Protein AF-A0A838TQV2-F1 (afdb_monomer_lite)

Foldseek 3Di:
DQVCVVCVVLCVLLVVQQWDWDADPSDIDTGGDRPDVVSVVVSVD

Sequence (45 aa):
MSLQEKYKQLIDAATGSGMNVREQDNVLYINGEATNGATKDNLWN

Radius of gyration: 10.35 Å; chains: 1; bounding box: 24×16×29 Å

Structure (mmCIF, N/CA/C/O backbone):
data_AF-A0A838TQV2-F1
#
_entry.id   AF-A0A838TQV2-F1
#
loop_
_atom_site.group_PDB
_atom_site.id
_atom_site.type_symbol
_atom_site.label_atom_id
_atom_site.label_alt_id
_atom_site.label_comp_id
_atom_site.label_asym_id
_atom_site.label_entity_id
_atom_site.label_seq_id
_atom_site.pdbx_PDB_ins_code
_atom_site.Cartn_x
_atom_site.Cartn_y
_atom_site.Cartn_z
_atom_site.occupancy
_atom_site.B_iso_or_equiv
_atom_site.auth_seq_id
_atom_site.auth_comp_id
_atom_site.auth_asym_id
_atom_site.auth_atom_id
_atom_site.pdbx_PDB_model_num
ATOM 1 N N . MET A 1 1 ? -7.711 2.558 16.705 1.00 61.88 1 MET A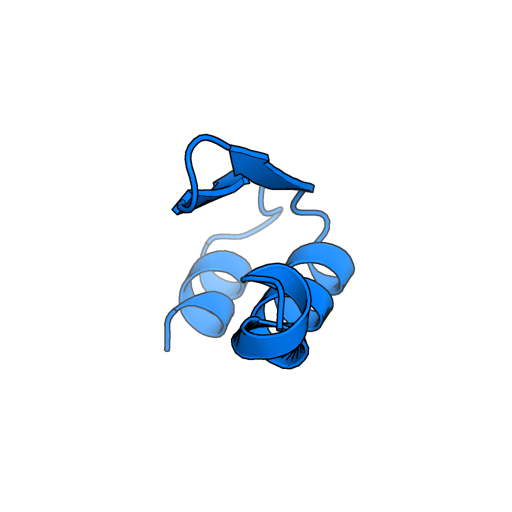 N 1
ATOM 2 C CA . MET A 1 1 ? -6.696 2.243 15.685 1.00 61.88 1 MET A CA 1
ATOM 3 C C . MET A 1 1 ? -7.426 2.088 14.373 1.00 61.88 1 MET A C 1
ATOM 5 O O . MET A 1 1 ? -8.240 1.175 14.262 1.00 61.88 1 MET A O 1
ATOM 9 N N . SER A 1 2 ? -7.227 3.025 13.450 1.00 77.62 2 SER A N 1
ATOM 10 C CA . SER A 1 2 ? -7.758 2.895 12.086 1.00 77.62 2 SER A CA 1
ATOM 11 C C . SER A 1 2 ? -7.061 1.737 11.363 1.00 77.62 2 SER A C 1
ATOM 13 O O . SER A 1 2 ? -5.966 1.322 11.770 1.00 77.62 2 SER A O 1
ATOM 15 N N . LEU A 1 3 ? -7.655 1.199 10.289 1.00 79.12 3 LEU A N 1
ATOM 16 C CA . LEU A 1 3 ? -6.930 0.233 9.452 1.00 79.12 3 LEU A CA 1
ATOM 17 C C . LEU A 1 3 ? -5.635 0.851 8.920 1.00 79.12 3 LEU A C 1
ATOM 19 O O . LEU A 1 3 ? -4.622 0.161 8.842 1.00 79.12 3 LEU A O 1
ATOM 23 N N . GLN A 1 4 ? -5.637 2.152 8.636 1.00 77.62 4 GLN A N 1
ATOM 24 C CA . GLN A 1 4 ? -4.431 2.869 8.234 1.00 77.62 4 GLN A CA 1
ATOM 25 C C . GLN A 1 4 ? -3.284 2.773 9.246 1.00 77.62 4 GLN A C 1
ATOM 27 O O . GLN A 1 4 ? -2.150 2.509 8.853 1.00 77.62 4 GLN A O 1
ATOM 32 N N . GLU A 1 5 ? -3.555 2.932 10.542 1.00 83.69 5 GLU A N 1
ATOM 33 C CA . GLU A 1 5 ? -2.525 2.743 11.572 1.00 83.69 5 GLU A CA 1
ATOM 34 C C . GLU A 1 5 ? -2.052 1.292 11.644 1.00 83.69 5 GLU A C 1
ATOM 36 O O . GLU A 1 5 ? -0.858 1.035 11.788 1.00 83.69 5 GLU A O 1
ATOM 41 N N . LYS A 1 6 ? -2.976 0.337 11.505 1.00 85.00 6 LYS A N 1
ATOM 42 C CA . LYS A 1 6 ? -2.666 -1.095 11.594 1.00 85.00 6 LYS A CA 1
ATOM 43 C C . LYS A 1 6 ? -1.828 -1.596 10.413 1.00 85.00 6 LYS A C 1
ATOM 45 O O . LYS A 1 6 ? -0.968 -2.451 10.597 1.00 85.00 6 LYS A O 1
ATOM 50 N N . TYR A 1 7 ? -2.065 -1.059 9.219 1.00 87.94 7 TYR A N 1
ATOM 51 C CA . TYR A 1 7 ? -1.398 -1.451 7.975 1.00 87.94 7 TYR A CA 1
ATOM 52 C C . TYR A 1 7 ? -0.382 -0.412 7.496 1.00 87.94 7 TYR A C 1
ATOM 54 O O . TYR A 1 7 ? -0.000 -0.419 6.329 1.00 87.94 7 TYR A O 1
ATOM 62 N N . LYS A 1 8 ? 0.098 0.466 8.384 1.00 85.94 8 LYS A N 1
ATOM 63 C CA . LYS A 1 8 ? 0.976 1.583 8.020 1.00 85.94 8 LYS A CA 1
ATOM 64 C C . LYS A 1 8 ? 2.194 1.172 7.181 1.00 85.94 8 LYS A C 1
ATOM 66 O O . LYS A 1 8 ? 2.494 1.850 6.210 1.00 85.94 8 LYS A O 1
ATOM 71 N N . GLN A 1 9 ? 2.848 0.047 7.489 1.00 85.25 9 GLN A N 1
ATOM 72 C CA . GLN A 1 9 ? 3.976 -0.452 6.685 1.00 85.25 9 GLN A CA 1
ATOM 73 C C . GLN A 1 9 ? 3.579 -0.799 5.242 1.00 85.25 9 GLN A C 1
ATOM 75 O O . GLN A 1 9 ? 4.296 -0.446 4.311 1.00 85.25 9 GLN A O 1
ATOM 80 N N . LEU A 1 10 ? 2.425 -1.447 5.054 1.00 83.94 10 LEU A N 1
ATOM 81 C CA . LEU A 1 10 ? 1.885 -1.777 3.732 1.00 83.94 10 LEU A CA 1
ATOM 82 C C . LEU A 1 10 ? 1.534 -0.500 2.959 1.00 83.94 10 LEU A C 1
ATOM 84 O O . LEU A 1 10 ? 1.789 -0.391 1.764 1.00 83.94 10 LEU A O 1
ATOM 88 N N . ILE A 1 11 ? 0.975 0.486 3.660 1.00 86.06 11 ILE A N 1
ATOM 89 C CA . ILE A 1 11 ? 0.594 1.778 3.090 1.00 86.06 11 ILE A CA 1
ATOM 90 C C . ILE A 1 11 ? 1.823 2.575 2.671 1.00 86.06 11 ILE A C 1
ATOM 92 O O . ILE A 1 11 ? 1.845 3.112 1.567 1.00 86.06 11 ILE A O 1
ATOM 96 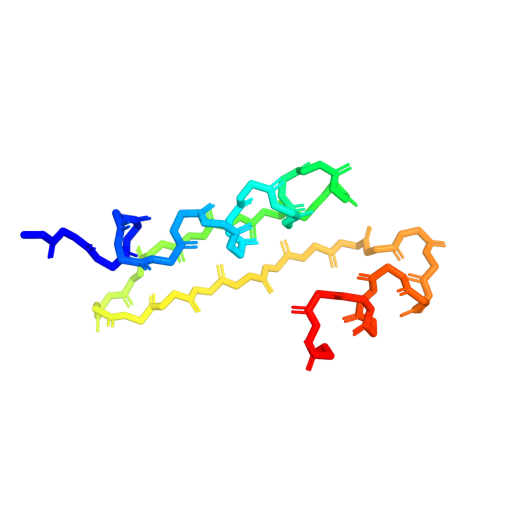N N . ASP A 1 12 ? 2.851 2.627 3.513 1.00 87.44 12 ASP A N 1
ATOM 97 C CA . ASP A 1 12 ? 4.101 3.320 3.207 1.00 87.44 12 ASP A CA 1
ATOM 98 C C . ASP A 1 12 ? 4.802 2.652 2.006 1.00 87.44 12 ASP A C 1
ATOM 100 O O . ASP A 1 12 ? 5.256 3.349 1.096 1.00 87.44 12 ASP A O 1
ATOM 104 N N . ALA A 1 13 ? 4.797 1.314 1.926 1.00 84.81 13 ALA A N 1
ATOM 105 C CA . ALA A 1 13 ? 5.315 0.575 0.772 1.00 84.81 13 ALA A CA 1
ATOM 106 C C . ALA A 1 13 ? 4.506 0.840 -0.513 1.00 84.81 13 ALA A C 1
ATOM 108 O O . ALA A 1 13 ? 5.083 1.062 -1.580 1.00 84.81 13 ALA A O 1
ATOM 109 N N . ALA A 1 14 ? 3.174 0.883 -0.415 1.00 83.94 14 ALA A N 1
ATOM 110 C CA . ALA A 1 14 ? 2.286 1.157 -1.544 1.00 83.94 14 ALA A CA 1
ATOM 111 C C . ALA A 1 14 ? 2.457 2.594 -2.050 1.00 83.94 14 ALA A C 1
ATOM 113 O O . ALA A 1 14 ? 2.567 2.829 -3.252 1.00 83.94 14 ALA A O 1
ATOM 114 N N . THR A 1 15 ? 2.556 3.551 -1.130 1.00 82.38 15 THR A N 1
ATOM 115 C CA . TH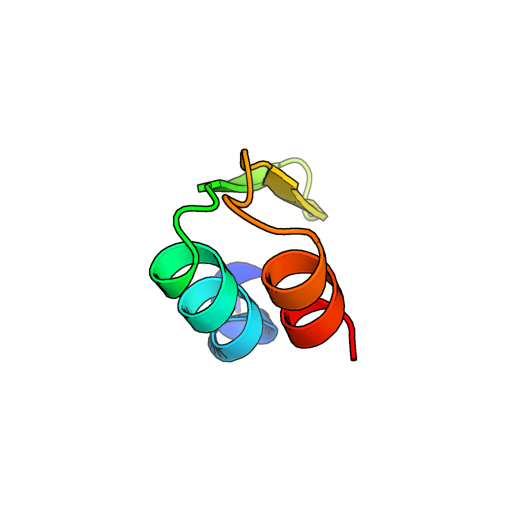R A 1 15 ? 2.740 4.971 -1.448 1.00 82.38 15 THR A CA 1
ATOM 116 C C . THR A 1 15 ? 4.115 5.216 -2.071 1.00 82.38 15 THR A C 1
ATOM 118 O O . THR A 1 15 ? 4.215 5.910 -3.082 1.00 82.38 15 THR A O 1
ATOM 121 N N . GLY A 1 16 ? 5.172 4.579 -1.547 1.00 81.50 16 GLY A N 1
ATOM 122 C CA . GLY A 1 16 ? 6.521 4.624 -2.133 1.00 81.50 16 GLY A CA 1
ATOM 123 C C . GLY A 1 16 ? 6.610 3.994 -3.528 1.00 81.50 16 GLY A C 1
ATOM 124 O O . GLY A 1 16 ? 7.500 4.319 -4.310 1.00 81.50 16 GLY A O 1
ATOM 125 N N . SER A 1 17 ? 5.646 3.141 -3.857 1.00 78.12 17 SER A N 1
ATOM 126 C CA . SER A 1 17 ? 5.506 2.462 -5.142 1.00 78.12 17 SER A CA 1
ATOM 127 C C . SER A 1 17 ? 4.671 3.238 -6.169 1.00 78.12 17 SER A C 1
ATOM 129 O O . SER A 1 17 ? 4.465 2.750 -7.280 1.00 78.12 17 SER A O 1
ATOM 131 N N . GLY A 1 18 ? 4.155 4.420 -5.809 1.00 76.94 18 GLY A N 1
ATOM 132 C CA . GLY A 1 18 ? 3.241 5.198 -6.653 1.00 76.94 18 GLY A CA 1
ATOM 133 C C . GLY A 1 18 ? 1.799 4.675 -6.660 1.00 76.94 18 GLY A C 1
ATOM 134 O O . GLY A 1 18 ? 1.014 5.042 -7.534 1.00 76.94 18 GLY A O 1
ATOM 135 N N . MET A 1 19 ? 1.429 3.817 -5.704 1.00 83.38 19 MET A N 1
ATOM 136 C CA . MET A 1 19 ? 0.067 3.302 -5.572 1.00 83.38 19 MET A CA 1
ATOM 137 C C . MET A 1 19 ? -0.764 4.161 -4.618 1.00 83.38 19 MET A C 1
ATOM 139 O O . MET A 1 19 ? -0.264 4.681 -3.623 1.00 83.38 19 MET A O 1
ATOM 143 N N . ASN A 1 20 ? -2.062 4.287 -4.899 1.00 84.12 20 ASN A N 1
ATOM 144 C CA . ASN A 1 20 ? -2.988 5.008 -4.035 1.00 84.12 20 ASN A CA 1
ATOM 145 C C . ASN A 1 20 ? -3.614 4.067 -3.013 1.00 84.12 20 ASN A C 1
ATOM 147 O O . ASN A 1 20 ? -4.190 3.037 -3.363 1.00 84.12 20 ASN A O 1
ATOM 151 N N . VAL A 1 21 ? -3.582 4.480 -1.755 1.00 86.56 21 VAL A N 1
ATOM 152 C CA . VAL A 1 21 ? -4.231 3.780 -0.650 1.00 86.56 21 VAL A CA 1
ATOM 153 C C . VAL A 1 21 ? -5.486 4.539 -0.244 1.00 86.56 21 VAL A C 1
ATOM 155 O O . VAL A 1 21 ? -5.462 5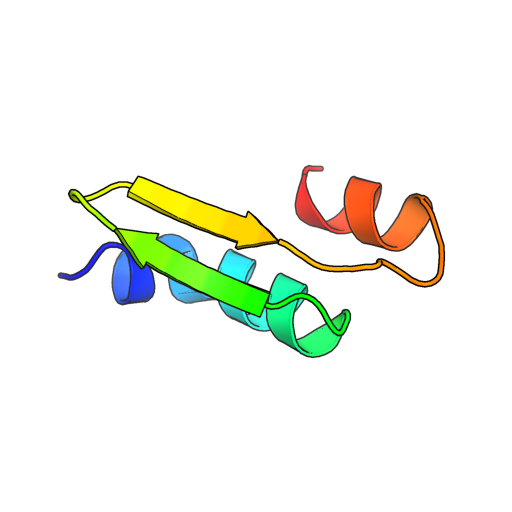.761 -0.100 1.00 86.56 21 VAL A O 1
ATOM 158 N N . ARG A 1 22 ? -6.593 3.822 -0.055 1.00 87.38 22 ARG A N 1
ATOM 159 C CA . ARG A 1 22 ? -7.872 4.371 0.408 1.00 87.38 22 ARG A CA 1
ATOM 160 C C . ARG A 1 22 ? -8.499 3.420 1.414 1.00 87.38 22 ARG A C 1
ATOM 162 O O . ARG A 1 22 ? -8.419 2.211 1.251 1.00 87.38 22 ARG A O 1
ATOM 169 N N . GLU A 1 23 ? -9.138 3.959 2.437 1.00 87.81 23 GLU A N 1
ATOM 170 C CA . GLU A 1 23 ? -9.933 3.176 3.382 1.00 87.81 23 GLU A CA 1
ATOM 171 C C . GLU A 1 23 ? -11.410 3.447 3.100 1.00 87.81 23 GLU A C 1
ATOM 173 O O . GLU A 1 23 ? -11.817 4.607 3.0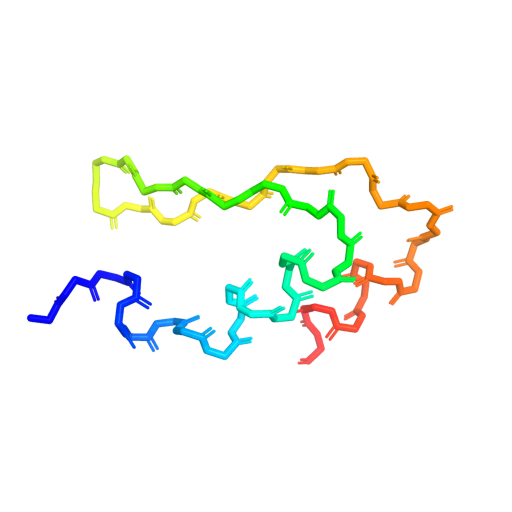19 1.00 87.81 23 GLU A O 1
ATOM 178 N N . GLN A 1 24 ? -12.203 2.395 2.913 1.00 86.88 24 GLN A N 1
ATOM 179 C CA . GLN A 1 24 ? -13.644 2.505 2.710 1.00 86.88 24 GLN A CA 1
ATOM 180 C C . GLN A 1 24 ? -14.343 1.314 3.362 1.00 86.88 24 GLN A C 1
ATOM 182 O O . GLN A 1 24 ? -13.896 0.182 3.201 1.00 86.88 24 GLN A O 1
ATOM 187 N N . ASP A 1 25 ? -15.428 1.566 4.098 1.00 87.62 25 ASP A N 1
ATOM 188 C CA . ASP A 1 25 ? -16.232 0.524 4.754 1.00 87.62 25 ASP A CA 1
ATOM 189 C C . ASP A 1 25 ? -15.391 -0.430 5.624 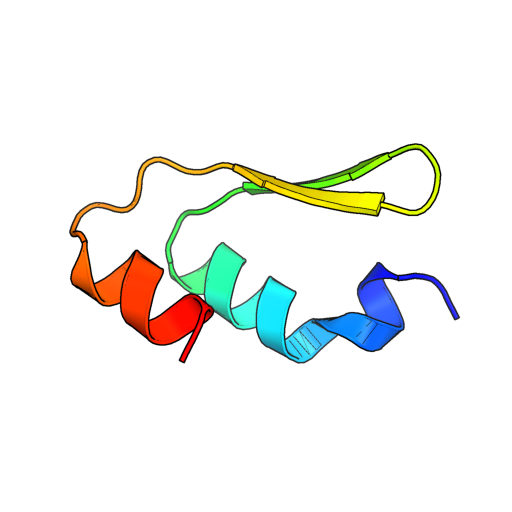1.00 87.62 25 ASP A C 1
ATOM 191 O O . ASP A 1 25 ? -15.646 -1.630 5.697 1.00 87.62 25 ASP A O 1
ATOM 195 N N . ASN A 1 26 ? -14.360 0.111 6.288 1.00 81.19 26 ASN A N 1
ATOM 196 C CA . ASN A 1 26 ? -13.415 -0.645 7.116 1.00 81.19 26 ASN A CA 1
ATOM 197 C C . ASN A 1 26 ? -12.555 -1.662 6.322 1.00 81.19 26 ASN A C 1
ATOM 199 O O . ASN A 1 26 ? -12.027 -2.621 6.887 1.00 81.19 26 ASN A O 1
ATOM 203 N N . VAL A 1 27 ? -12.404 -1.444 5.011 1.00 85.94 27 VAL A N 1
ATOM 204 C CA . VAL A 1 27 ? -11.553 -2.206 4.088 1.00 85.94 27 VAL A CA 1
ATOM 205 C C . VAL A 1 27 ? -10.500 -1.274 3.490 1.00 85.94 27 VAL A C 1
ATOM 207 O O . VAL A 1 27 ? -10.796 -0.153 3.071 1.00 85.94 27 VAL A O 1
ATOM 210 N N . LEU A 1 28 ? -9.251 -1.740 3.443 1.00 85.38 28 LEU A N 1
ATOM 211 C CA . LEU A 1 28 ? -8.154 -1.010 2.821 1.00 85.38 28 LEU A CA 1
ATOM 212 C C . LEU A 1 28 ? -8.055 -1.384 1.337 1.00 85.38 28 LEU A C 1
ATOM 214 O O . LEU A 1 28 ? -7.763 -2.526 0.989 1.00 85.38 28 LEU A O 1
ATOM 218 N N . TYR A 1 29 ? -8.276 -0.408 0.469 1.00 85.62 29 TYR A N 1
ATOM 219 C CA . TYR A 1 29 ? -8.117 -0.519 -0.972 1.00 85.62 29 TYR A CA 1
ATOM 220 C C . TYR A 1 29 ? -6.771 0.060 -1.385 1.00 85.62 29 TYR A C 1
ATOM 222 O O . TYR A 1 29 ? -6.478 1.226 -1.118 1.00 85.62 29 TYR A O 1
ATOM 230 N N . ILE A 1 30 ? -5.969 -0.742 -2.079 1.00 83.50 30 ILE A N 1
ATOM 231 C CA . ILE A 1 30 ? -4.703 -0.300 -2.662 1.00 83.50 30 ILE A CA 1
ATOM 232 C C . ILE A 1 30 ? -4.829 -0.394 -4.175 1.00 83.50 30 ILE A C 1
ATOM 234 O O . ILE A 1 30 ? -4.818 -1.479 -4.754 1.00 83.50 30 ILE A O 1
ATOM 238 N N . ASN A 1 31 ? -4.965 0.766 -4.808 1.00 81.06 31 ASN A N 1
ATOM 239 C CA . ASN A 1 31 ? -5.213 0.906 -6.232 1.00 81.06 31 ASN A CA 1
ATOM 240 C C . ASN A 1 31 ? -4.123 1.789 -6.829 1.00 81.06 31 ASN A C 1
ATOM 242 O O . ASN A 1 31 ? -3.975 2.950 -6.461 1.00 81.06 31 ASN A O 1
ATOM 246 N N . GLY A 1 32 ? -3.373 1.274 -7.785 1.00 70.75 32 GLY A N 1
ATOM 247 C CA . GLY A 1 32 ? -2.300 2.029 -8.407 1.00 70.75 32 GLY A CA 1
ATOM 248 C C . GLY A 1 32 ? -1.820 1.344 -9.661 1.00 70.75 32 GLY A C 1
ATOM 249 O O . GLY A 1 32 ? -1.898 0.121 -9.779 1.00 70.75 32 GLY A O 1
ATOM 250 N N . GLU A 1 33 ? -1.325 2.147 -10.586 1.00 68.50 33 GLU A N 1
ATOM 251 C CA . GLU A 1 33 ? -0.631 1.652 -11.759 1.00 68.50 33 GLU A CA 1
ATOM 252 C C . GLU A 1 33 ? 0.831 1.454 -11.354 1.00 68.50 33 GLU A C 1
ATOM 254 O O . GLU A 1 33 ? 1.627 2.388 -11.328 1.00 68.50 33 GLU A O 1
ATOM 259 N N . ALA A 1 34 ? 1.157 0.241 -10.904 1.00 65.94 34 ALA A N 1
ATOM 260 C CA . ALA A 1 34 ? 2.533 -0.102 -10.588 1.00 65.94 34 ALA A CA 1
ATOM 261 C C . ALA A 1 34 ? 3.333 -0.129 -11.896 1.00 65.94 34 ALA A C 1
ATOM 263 O O . ALA A 1 34 ? 2.987 -0.867 -12.819 1.00 65.94 34 ALA A O 1
ATOM 264 N N . THR A 1 35 ? 4.413 0.650 -11.972 1.00 65.12 35 THR A N 1
ATOM 265 C CA . THR A 1 35 ? 5.255 0.767 -13.176 1.00 65.12 35 THR A CA 1
ATOM 266 C C . THR A 1 35 ? 5.850 -0.576 -13.617 1.00 65.12 35 THR A C 1
ATOM 268 O O . THR A 1 35 ? 6.236 -0.737 -14.772 1.00 65.12 35 THR A O 1
ATOM 271 N N . ASN A 1 36 ? 5.932 -1.553 -12.707 1.00 67.50 36 ASN A N 1
ATOM 272 C CA . ASN A 1 36 ? 6.276 -2.937 -13.006 1.00 67.50 36 ASN A CA 1
ATOM 273 C C . ASN A 1 36 ? 5.506 -3.906 -12.077 1.00 67.50 36 ASN A C 1
ATOM 275 O O . ASN A 1 36 ? 5.072 -3.530 -10.986 1.00 67.50 36 ASN A O 1
ATOM 279 N N . GLY A 1 37 ? 5.362 -5.169 -12.497 1.00 71.69 37 GLY A N 1
ATOM 280 C CA . GLY A 1 37 ? 4.699 -6.213 -11.702 1.00 71.69 37 GLY A CA 1
ATOM 281 C C . GLY A 1 37 ? 5.437 -6.592 -10.409 1.00 71.69 37 GLY A C 1
ATOM 282 O O . GLY A 1 37 ? 4.787 -6.897 -9.417 1.00 71.69 37 GLY A O 1
ATOM 283 N N . ALA A 1 38 ? 6.768 -6.476 -10.370 1.00 73.25 38 ALA A N 1
ATOM 284 C CA . ALA A 1 38 ? 7.585 -6.779 -9.191 1.00 73.25 38 ALA A CA 1
ATOM 285 C C . ALA A 1 38 ? 7.328 -5.826 -8.010 1.00 73.25 38 ALA A C 1
ATOM 287 O O . ALA A 1 38 ? 7.455 -6.220 -6.857 1.00 73.25 38 ALA A O 1
ATOM 288 N N . THR A 1 39 ? 6.925 -4.583 -8.270 1.00 72.69 39 THR A N 1
ATOM 289 C CA . THR A 1 39 ? 6.482 -3.638 -7.240 1.00 72.69 39 THR A CA 1
ATOM 290 C C . THR A 1 39 ? 5.189 -4.118 -6.583 1.00 72.69 39 THR A C 1
ATOM 292 O O . THR A 1 39 ? 5.012 -3.983 -5.376 1.00 72.69 39 THR A O 1
ATOM 295 N N . LYS A 1 40 ? 4.302 -4.727 -7.376 1.00 71.19 40 LYS A N 1
ATOM 296 C CA . LYS A 1 40 ? 3.058 -5.322 -6.891 1.00 71.19 40 LYS A CA 1
ATOM 297 C C . LYS A 1 40 ? 3.326 -6.621 -6.122 1.00 71.19 40 LYS A C 1
ATOM 299 O O . LYS A 1 40 ? 2.704 -6.825 -5.086 1.00 71.19 40 LYS A O 1
ATOM 304 N N . ASP A 1 41 ? 4.276 -7.436 -6.582 1.00 76.88 41 ASP A N 1
ATOM 305 C CA . ASP A 1 41 ? 4.712 -8.648 -5.874 1.00 76.88 41 ASP A CA 1
ATOM 306 C C . ASP A 1 41 ? 5.391 -8.307 -4.545 1.00 76.88 41 ASP A C 1
ATOM 308 O O . ASP A 1 41 ? 5.012 -8.858 -3.523 1.00 76.88 41 ASP A O 1
ATOM 312 N N . ASN A 1 42 ? 6.316 -7.341 -4.511 1.00 72.56 42 ASN A N 1
ATOM 313 C CA . ASN A 1 42 ? 6.971 -6.896 -3.272 1.00 72.56 42 ASN A CA 1
ATOM 314 C C . ASN A 1 42 ? 5.991 -6.331 -2.237 1.00 72.56 42 ASN A C 1
ATOM 316 O O . ASN A 1 42 ? 6.289 -6.354 -1.047 1.00 72.56 42 ASN A O 1
ATOM 320 N N . LEU A 1 43 ? 4.846 -5.804 -2.676 1.00 75.50 43 LEU A N 1
ATOM 321 C CA . LEU A 1 43 ? 3.812 -5.309 -1.775 1.00 75.50 43 LEU A CA 1
ATOM 322 C C . LEU A 1 43 ? 3.024 -6.443 -1.100 1.00 75.50 43 LEU A C 1
ATOM 324 O O . LEU A 1 43 ? 2.510 -6.254 -0.000 1.00 75.50 43 LEU A O 1
ATOM 328 N N . TRP A 1 44 ? 2.902 -7.590 -1.771 1.00 75.56 44 TRP A N 1
ATOM 329 C CA . TRP A 1 44 ? 2.079 -8.723 -1.341 1.00 75.56 44 TRP A CA 1
ATOM 330 C C . TRP A 1 44 ? 2.876 -9.969 -0.932 1.00 75.56 44 TRP A C 1
ATOM 332 O O . TRP A 1 44 ? 2.260 -10.997 -0.645 1.00 75.56 44 TRP A O 1
ATOM 342 N N . ASN A 1 45 ? 4.208 -9.883 -0.915 1.00 68.88 45 ASN A N 1
ATOM 343 C CA . ASN A 1 45 ? 5.114 -10.940 -0.454 1.00 68.88 45 ASN A CA 1
ATOM 344 C C . ASN A 1 45 ? 5.218 -10.976 1.078 1.00 68.88 45 ASN A C 1
ATOM 346 O O . ASN A 1 45 ? 5.155 -9.892 1.702 1.00 68.88 45 ASN A O 1
#

Secondary structure (DSSP, 8-state):
--HHHHTHHHHHHHHHTT-EEEEETTEEEEE---SSHHHHHHHH-

pLDDT: mean 79.37, std 7.19, range [61.88, 87.94]